Protein AF-A0A2K9NN51-F1 (afdb_monomer_lite)

Foldseek 3Di:
DDPDPVVVVVVVVVVLVVVVVPAPPDDDVVLVVVNVVLVVVVVVLVVVLVVVLVVLVVVLVVVLVVLVVVLVVVLVVLVVPDDPPPPVVNVVSVVVSVVSVVVSVVVSVVSVCCCVPVPVVVSVVVSVVVVVVSVVVSVVVPPD

Structure (mmCIF, N/CA/C/O backbone):
data_AF-A0A2K9NN51-F1
#
_entry.id   AF-A0A2K9NN51-F1
#
loop_
_atom_site.group_PDB
_atom_site.id
_atom_site.type_symbol
_atom_site.label_atom_id
_atom_site.label_alt_id
_atom_site.label_comp_id
_atom_site.label_asym_id
_atom_site.label_entity_id
_atom_site.label_seq_id
_atom_site.pdbx_PDB_ins_code
_atom_site.Cartn_x
_atom_site.Cartn_y
_atom_site.Cartn_z
_atom_site.occupancy
_atom_site.B_iso_or_equiv
_atom_site.auth_seq_id
_atom_site.auth_comp_id
_atom_site.auth_asym_id
_atom_site.auth_atom_id
_atom_site.pdbx_PDB_model_num
ATOM 1 N N . MET A 1 1 ? 12.609 17.068 2.476 1.00 36.38 1 MET A N 1
ATOM 2 C CA . MET A 1 1 ? 12.746 17.238 1.012 1.00 36.38 1 MET A CA 1
ATOM 3 C C . MET A 1 1 ? 11.669 16.437 0.300 1.00 36.38 1 MET A C 1
ATOM 5 O O . MET A 1 1 ? 11.761 15.219 0.208 1.00 36.38 1 MET A O 1
ATOM 9 N N . THR A 1 2 ? 10.612 17.105 -0.147 1.00 35.16 2 THR A N 1
ATOM 10 C CA . THR A 1 2 ? 9.556 16.544 -0.995 1.00 35.16 2 THR A CA 1
ATOM 11 C C . THR A 1 2 ? 10.009 16.634 -2.448 1.00 35.16 2 THR A C 1
ATOM 13 O O . THR A 1 2 ? 9.800 17.643 -3.112 1.00 35.16 2 THR A O 1
ATOM 16 N N . ILE A 1 3 ? 10.656 15.586 -2.961 1.00 37.75 3 ILE A N 1
ATOM 17 C CA . ILE A 1 3 ? 10.810 15.462 -4.413 1.00 37.75 3 ILE A CA 1
ATOM 18 C C . ILE A 1 3 ? 9.409 15.164 -4.950 1.00 37.75 3 ILE A C 1
ATOM 20 O O . ILE A 1 3 ? 8.886 14.062 -4.792 1.00 37.75 3 ILE A O 1
ATOM 24 N N . SER A 1 4 ? 8.769 16.201 -5.486 1.00 35.91 4 SER A N 1
ATOM 25 C CA . SER A 1 4 ? 7.495 16.121 -6.196 1.00 35.91 4 SER A CA 1
ATOM 26 C C . SER A 1 4 ? 7.566 14.999 -7.236 1.00 35.91 4 SER A C 1
ATOM 28 O O . SER A 1 4 ? 8.494 14.969 -8.047 1.00 35.91 4 SER A O 1
ATOM 30 N N . LEU A 1 5 ? 6.578 14.093 -7.249 1.00 44.34 5 LEU A N 1
ATOM 31 C CA . LEU A 1 5 ? 6.441 13.064 -8.291 1.00 44.34 5 LEU A CA 1
ATOM 32 C C . LEU A 1 5 ? 6.466 13.664 -9.716 1.00 44.34 5 LEU A C 1
ATOM 34 O O . LEU A 1 5 ? 6.825 12.967 -10.665 1.00 44.34 5 LEU A O 1
ATOM 38 N N . GLY A 1 6 ? 6.146 14.956 -9.866 1.00 39.38 6 GLY A N 1
ATOM 39 C CA . GLY A 1 6 ? 6.244 15.688 -11.130 1.00 39.38 6 GLY A CA 1
ATOM 40 C C . GLY A 1 6 ? 7.681 15.891 -11.623 1.00 39.38 6 GLY A C 1
ATOM 41 O O . GLY A 1 6 ? 7.937 15.766 -12.818 1.00 39.38 6 GLY A O 1
ATOM 42 N N . ALA A 1 7 ? 8.646 16.109 -10.724 1.00 43.19 7 ALA A N 1
ATOM 43 C CA . ALA A 1 7 ? 10.054 16.260 -11.104 1.00 43.19 7 ALA A CA 1
ATOM 44 C C . ALA A 1 7 ? 10.655 14.934 -11.609 1.00 43.19 7 ALA A C 1
ATOM 46 O O . ALA A 1 7 ? 11.464 14.919 -12.537 1.00 43.19 7 ALA A O 1
ATOM 47 N N . LEU A 1 8 ? 10.206 13.809 -11.042 1.00 46.06 8 LEU A N 1
ATOM 48 C CA . LEU A 1 8 ? 10.663 12.469 -11.413 1.00 46.06 8 LEU A CA 1
ATOM 49 C C . LEU A 1 8 ? 10.115 12.021 -12.780 1.00 46.06 8 LEU A C 1
ATOM 51 O O . LEU A 1 8 ? 10.848 11.432 -13.574 1.00 46.06 8 LEU A O 1
ATOM 55 N N . ARG A 1 9 ? 8.844 12.343 -13.074 1.00 47.12 9 ARG A N 1
ATOM 56 C CA . ARG A 1 9 ? 8.237 12.134 -14.400 1.00 47.12 9 ARG A CA 1
ATOM 57 C C . ARG A 1 9 ? 8.965 12.939 -15.476 1.00 47.12 9 ARG A C 1
ATOM 59 O O . ARG A 1 9 ? 9.313 12.373 -16.508 1.00 47.12 9 ARG A O 1
ATOM 66 N N . ASN A 1 10 ? 9.265 14.210 -15.208 1.00 48.91 10 ASN A N 1
ATOM 67 C CA . ASN A 1 10 ? 9.931 15.078 -16.180 1.00 48.91 10 ASN A CA 1
ATOM 68 C C . ASN A 1 10 ? 11.360 14.629 -16.504 1.00 48.91 10 ASN A C 1
ATOM 70 O O . ASN A 1 10 ? 11.736 14.671 -17.673 1.00 48.91 10 ASN A O 1
ATOM 74 N N . ALA A 1 11 ? 12.130 14.145 -15.524 1.00 52.03 11 ALA A N 1
ATOM 75 C CA . ALA A 1 11 ? 13.519 13.724 -15.735 1.00 52.03 11 ALA A CA 1
ATOM 76 C C . ALA A 1 11 ? 13.655 12.453 -16.598 1.00 52.03 11 ALA A C 1
ATOM 78 O O . ALA A 1 11 ? 14.549 12.362 -17.435 1.00 52.03 11 ALA A O 1
ATOM 79 N N . ILE A 1 12 ? 12.760 11.471 -16.433 1.00 50.56 12 ILE A N 1
ATOM 80 C CA . ILE A 1 12 ? 12.787 10.235 -17.239 1.00 50.56 12 ILE A CA 1
ATOM 81 C C . ILE A 1 12 ? 12.293 10.512 -18.667 1.00 50.56 12 ILE A C 1
ATOM 83 O O . ILE A 1 12 ? 12.831 9.955 -19.624 1.00 50.56 12 ILE A O 1
ATOM 87 N N . PHE A 1 13 ? 11.304 11.398 -18.820 1.00 49.84 13 PHE A N 1
ATOM 88 C CA . PHE A 1 13 ? 10.764 11.777 -20.127 1.00 49.84 13 PHE A CA 1
ATOM 89 C C . PHE A 1 13 ? 11.772 12.589 -20.956 1.00 49.84 13 PHE A C 1
ATOM 91 O O . PHE A 1 13 ? 11.985 12.281 -22.127 1.00 49.84 13 PHE A O 1
ATOM 98 N N . THR A 1 14 ? 12.468 13.556 -20.342 1.00 53.34 14 THR A N 1
ATOM 99 C CA . THR A 1 14 ? 13.520 14.339 -21.022 1.00 53.34 14 T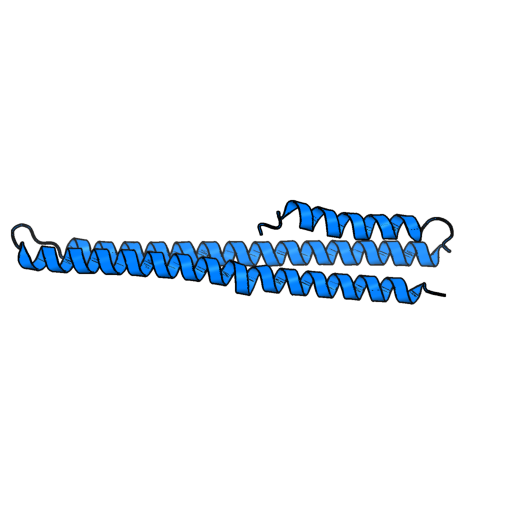HR A CA 1
ATOM 100 C C . THR A 1 14 ? 14.712 13.483 -21.440 1.00 53.34 14 THR A C 1
ATOM 102 O O . THR A 1 14 ? 15.224 13.675 -22.538 1.00 53.34 14 THR A O 1
ATOM 105 N N . LEU A 1 15 ? 15.128 12.501 -20.631 1.00 50.12 15 LEU A N 1
ATOM 106 C CA . LEU A 1 15 ? 16.286 11.657 -20.957 1.00 50.12 15 LEU A CA 1
ATOM 107 C C . LEU A 1 15 ? 16.061 10.786 -22.209 1.00 50.12 15 LEU A C 1
ATOM 109 O O . LEU A 1 15 ? 16.996 10.534 -22.966 1.00 50.12 15 LEU A O 1
ATOM 113 N N . VAL A 1 16 ? 14.825 10.332 -22.432 1.00 52.47 16 VAL A N 1
ATOM 114 C CA . VAL A 1 16 ? 14.448 9.516 -23.599 1.00 52.47 16 VAL A CA 1
ATOM 115 C C . VAL A 1 16 ? 14.250 10.390 -24.840 1.00 52.47 16 VAL A C 1
ATOM 117 O O . VAL A 1 16 ? 14.712 10.026 -25.919 1.00 52.47 16 VAL A O 1
ATOM 120 N N . LEU A 1 17 ? 13.656 11.578 -24.682 1.00 52.25 17 LEU A N 1
ATOM 121 C CA . LEU A 1 17 ? 13.500 12.559 -25.764 1.00 52.25 17 LEU A CA 1
ATOM 122 C C . LEU A 1 17 ? 14.846 13.070 -26.302 1.00 52.25 17 LEU A C 1
ATOM 124 O O . LEU A 1 17 ? 15.013 13.186 -27.516 1.00 52.25 17 LEU A O 1
ATOM 128 N N . LEU A 1 18 ? 15.824 13.306 -25.422 1.00 50.22 18 LEU A N 1
ATOM 129 C CA . LEU A 1 18 ? 17.178 13.739 -25.797 1.00 50.22 18 LEU A CA 1
ATOM 130 C C . LEU A 1 18 ? 17.961 12.668 -26.572 1.00 50.22 18 LEU A C 1
ATOM 132 O O . LEU A 1 18 ? 18.804 12.994 -27.400 1.00 50.22 18 LEU A O 1
ATOM 136 N N . MET A 1 19 ? 17.683 11.383 -26.340 1.00 52.84 19 MET A N 1
ATOM 137 C CA . MET A 1 19 ? 18.340 10.294 -27.075 1.00 52.84 19 MET A CA 1
ATOM 138 C C . MET A 1 19 ? 17.677 10.011 -28.422 1.00 52.84 19 MET A C 1
ATOM 140 O O . MET A 1 19 ? 18.386 9.727 -29.384 1.00 52.84 19 MET A O 1
ATOM 144 N N . GLY A 1 20 ? 16.356 10.194 -28.526 1.00 51.47 20 GLY A N 1
ATOM 145 C CA . GLY A 1 20 ? 15.655 10.151 -29.811 1.00 51.47 20 GLY A CA 1
ATOM 146 C C . GLY A 1 20 ? 16.083 11.256 -30.780 1.00 51.47 20 GLY A C 1
ATOM 147 O O . GLY A 1 20 ? 15.988 11.063 -31.985 1.00 51.47 20 GLY A O 1
ATOM 148 N N . SER A 1 21 ? 16.586 12.388 -30.280 1.00 49.16 21 SER A N 1
ATOM 149 C CA . SER A 1 21 ? 17.015 13.532 -31.101 1.00 49.16 21 SER A CA 1
ATOM 150 C C . SER A 1 21 ? 18.513 13.537 -31.438 1.00 49.16 21 SER A C 1
ATOM 152 O O . SER A 1 21 ? 18.885 14.074 -32.475 1.00 49.16 21 SER A O 1
ATOM 154 N N . ALA A 1 22 ? 19.375 12.907 -30.629 1.00 48.47 22 ALA A N 1
ATOM 155 C CA . ALA A 1 22 ? 20.817 12.851 -30.904 1.00 48.47 22 ALA A CA 1
ATOM 156 C C . ALA A 1 22 ? 21.234 11.716 -31.863 1.00 48.47 22 ALA A C 1
ATOM 158 O O . ALA A 1 22 ? 22.221 11.865 -32.574 1.00 48.47 22 ALA A O 1
ATOM 159 N N . MET A 1 23 ? 20.502 10.594 -31.906 1.00 52.12 23 MET A N 1
ATOM 160 C CA . MET A 1 23 ? 20.847 9.454 -32.776 1.00 52.12 23 MET A CA 1
ATOM 161 C C . MET A 1 23 ? 20.213 9.514 -34.174 1.00 52.12 23 MET A C 1
ATOM 163 O O . MET A 1 23 ? 20.584 8.732 -35.035 1.00 52.12 23 MET A O 1
ATOM 167 N N . THR A 1 24 ? 19.247 10.400 -34.427 1.00 52.38 24 THR A N 1
ATOM 168 C CA . THR A 1 24 ? 18.403 10.340 -35.639 1.00 52.38 24 THR A CA 1
ATOM 169 C C . THR A 1 24 ? 18.870 11.208 -36.805 1.00 52.38 24 THR A C 1
ATOM 171 O O . THR A 1 24 ? 18.375 11.021 -37.913 1.00 52.38 24 THR A O 1
ATOM 174 N N . PHE A 1 25 ? 19.831 12.117 -36.611 1.00 50.12 25 PHE A N 1
ATOM 175 C CA . PHE A 1 25 ? 20.209 13.080 -37.656 1.00 50.12 25 PHE A CA 1
ATOM 176 C C . PHE A 1 25 ? 21.259 12.587 -38.674 1.00 50.12 25 PHE A C 1
ATOM 178 O O . PHE A 1 25 ? 21.469 13.269 -39.672 1.00 50.12 25 PHE A O 1
ATOM 185 N N . ALA A 1 26 ? 21.877 11.411 -38.485 1.00 50.81 26 ALA A N 1
ATOM 186 C CA . ALA A 1 26 ? 22.863 10.854 -39.433 1.00 50.81 26 ALA A CA 1
ATOM 187 C C . ALA A 1 26 ? 22.980 9.311 -39.403 1.00 50.81 26 ALA A C 1
ATOM 189 O O . ALA A 1 26 ? 24.020 8.756 -39.740 1.00 50.81 26 ALA A O 1
ATOM 190 N N . ALA A 1 27 ? 21.941 8.615 -38.941 1.00 58.34 27 ALA A N 1
ATOM 191 C CA . ALA A 1 27 ? 21.980 7.177 -38.682 1.00 58.34 27 ALA A CA 1
ATOM 192 C C . ALA A 1 27 ? 21.512 6.336 -39.883 1.00 58.34 27 ALA A C 1
ATOM 194 O O . ALA A 1 27 ? 20.483 6.645 -40.491 1.00 58.34 27 ALA A O 1
ATOM 195 N N . ASP A 1 28 ? 22.249 5.256 -40.157 1.00 71.00 28 ASP A N 1
ATOM 196 C CA . ASP A 1 28 ? 21.885 4.178 -41.085 1.00 71.00 28 ASP A CA 1
ATOM 197 C C . ASP A 1 28 ? 20.512 3.574 -40.716 1.00 71.00 28 ASP A C 1
ATOM 199 O O . ASP A 1 28 ? 20.088 3.632 -39.554 1.00 71.00 28 ASP A O 1
ATOM 203 N N . ASP A 1 29 ? 19.789 3.002 -41.680 1.00 77.69 29 ASP A N 1
ATOM 204 C CA . ASP A 1 29 ? 18.410 2.532 -41.466 1.00 77.69 29 ASP A CA 1
ATOM 205 C C . ASP A 1 29 ? 18.323 1.441 -40.382 1.00 77.69 29 ASP A C 1
ATOM 207 O O . ASP A 1 29 ? 17.356 1.406 -39.616 1.00 77.69 29 ASP A O 1
ATOM 211 N N . GLN A 1 30 ? 19.388 0.650 -40.210 1.00 77.31 30 GLN A N 1
ATOM 212 C CA . GLN A 1 30 ? 19.525 -0.325 -39.124 1.00 77.31 30 GLN A CA 1
ATOM 213 C C . GLN A 1 30 ? 19.496 0.329 -37.730 1.00 77.31 30 GLN A C 1
ATOM 215 O O . GLN A 1 30 ? 18.836 -0.158 -36.811 1.00 77.31 30 GLN A O 1
ATOM 220 N N . VAL A 1 31 ? 20.167 1.472 -37.564 1.00 76.81 31 VAL A N 1
ATOM 221 C CA . VAL A 1 31 ? 20.208 2.206 -36.289 1.00 76.81 31 VAL A CA 1
ATOM 222 C C . VAL A 1 31 ? 18.830 2.794 -35.973 1.00 76.81 31 VAL A C 1
ATOM 224 O O . VAL A 1 31 ? 18.404 2.796 -34.816 1.00 76.81 31 VAL A O 1
ATOM 227 N N . LYS A 1 32 ? 18.085 3.253 -36.988 1.00 77.31 32 LYS A N 1
ATOM 228 C CA . LYS A 1 32 ? 16.703 3.727 -36.803 1.00 77.31 32 LYS A CA 1
ATOM 229 C C . LYS A 1 32 ? 15.779 2.600 -36.341 1.00 77.31 32 LYS A C 1
ATOM 231 O O . LYS A 1 32 ? 14.964 2.824 -35.442 1.00 77.31 32 LYS A O 1
ATOM 236 N N . GLU A 1 33 ? 15.911 1.407 -36.920 1.00 82.94 33 GLU A N 1
ATOM 237 C CA . GLU A 1 33 ? 15.129 0.234 -36.520 1.00 82.94 33 GLU A CA 1
ATOM 238 C C . GLU A 1 33 ? 15.430 -0.175 -35.071 1.00 82.94 33 GLU A C 1
ATOM 240 O O . GLU A 1 33 ? 14.507 -0.358 -34.270 1.00 82.94 33 GLU A O 1
ATOM 245 N N . ASP A 1 34 ? 16.707 -0.219 -34.692 1.00 80.75 34 ASP A N 1
ATOM 246 C CA . ASP A 1 34 ? 17.119 -0.564 -33.334 1.00 80.75 34 ASP A CA 1
ATOM 247 C C . ASP A 1 34 ? 16.645 0.464 -32.296 1.00 80.75 34 ASP A C 1
ATOM 249 O O . ASP A 1 34 ? 16.164 0.094 -31.220 1.00 80.75 34 ASP A O 1
ATOM 253 N N . VAL A 1 35 ? 16.709 1.762 -32.614 1.00 80.12 35 VAL A N 1
ATOM 254 C CA . VAL A 1 35 ? 16.170 2.831 -31.756 1.00 80.12 35 VAL A CA 1
ATOM 255 C C . VAL A 1 35 ? 14.652 2.707 -31.614 1.00 80.12 35 VAL A C 1
ATOM 257 O O . VAL A 1 35 ? 14.121 2.855 -30.508 1.00 80.12 35 VAL A O 1
ATOM 260 N N . ALA A 1 36 ? 13.935 2.395 -32.697 1.00 81.50 36 ALA A N 1
ATOM 261 C CA . ALA A 1 36 ? 12.492 2.179 -32.652 1.00 81.50 36 ALA A CA 1
ATOM 262 C C . ALA A 1 36 ? 12.125 0.954 -31.797 1.00 81.50 36 ALA A C 1
ATOM 264 O O . ALA A 1 36 ? 11.198 1.022 -30.981 1.00 81.50 36 ALA A O 1
ATOM 265 N N . LYS A 1 37 ? 12.872 -0.148 -31.930 1.00 87.56 37 LYS A N 1
ATOM 266 C CA . LYS A 1 37 ? 12.696 -1.361 -31.124 1.00 87.56 37 LYS A CA 1
ATOM 267 C C . LYS A 1 37 ? 12.975 -1.096 -29.646 1.00 87.56 37 LYS A C 1
ATOM 269 O O . LYS A 1 37 ? 12.125 -1.390 -28.806 1.00 87.56 37 LYS A O 1
ATOM 274 N N . PHE A 1 38 ? 14.092 -0.4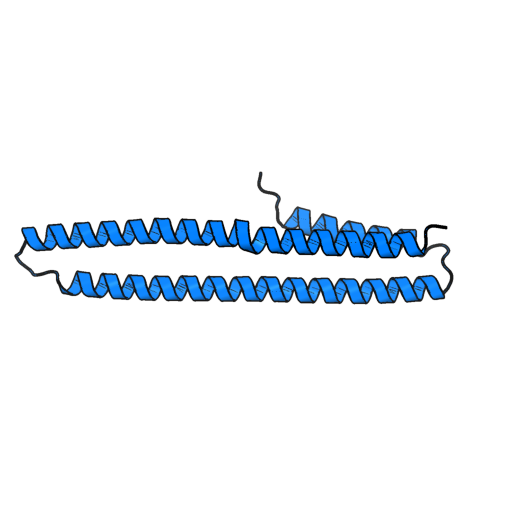44 -29.334 1.00 85.56 38 PHE A N 1
ATOM 275 C CA . PHE A 1 38 ? 14.439 -0.036 -27.974 1.00 85.56 38 PHE A CA 1
ATOM 276 C C . PHE A 1 38 ? 13.362 0.869 -27.355 1.00 85.56 38 PHE A C 1
ATOM 278 O O . PHE A 1 38 ? 12.952 0.672 -26.211 1.00 85.56 38 PHE A O 1
ATOM 285 N N . SER A 1 39 ? 12.835 1.830 -28.119 1.00 82.38 39 SER A N 1
ATOM 286 C CA . SER A 1 39 ? 11.755 2.714 -27.666 1.00 82.38 39 SER A CA 1
ATOM 287 C C . SER A 1 39 ? 10.473 1.946 -27.315 1.00 82.38 39 SER A C 1
ATOM 289 O O . SER A 1 39 ? 9.850 2.217 -26.278 1.00 82.38 39 SER A O 1
ATOM 291 N N . LYS A 1 40 ? 10.098 0.944 -28.124 1.00 87.88 40 LYS A N 1
ATOM 292 C CA . LYS A 1 40 ? 8.965 0.049 -27.836 1.00 87.88 40 LYS A CA 1
ATOM 293 C C . LYS A 1 40 ? 9.211 -0.776 -26.572 1.00 87.88 40 LYS A C 1
ATOM 295 O O . LYS A 1 40 ? 8.351 -0.809 -25.695 1.00 87.88 40 LYS A O 1
ATOM 300 N N . GLU A 1 41 ? 10.391 -1.375 -26.433 1.00 88.31 41 GLU A N 1
ATOM 301 C CA . GLU A 1 41 ? 10.764 -2.169 -25.255 1.00 88.31 41 GLU A CA 1
ATOM 302 C C . GLU A 1 41 ? 10.792 -1.332 -23.966 1.00 88.31 41 GLU A C 1
ATOM 304 O O . GLU A 1 41 ? 10.312 -1.776 -22.922 1.00 88.31 41 GLU A O 1
ATOM 309 N N . CYS A 1 42 ? 11.297 -0.097 -24.025 1.00 85.38 42 CYS A N 1
ATOM 310 C CA . CYS A 1 42 ? 11.258 0.842 -22.903 1.00 85.38 42 CYS A CA 1
ATOM 311 C C . CYS A 1 42 ? 9.838 1.294 -22.560 1.00 85.38 42 CYS A C 1
ATOM 313 O O . CYS A 1 42 ? 9.537 1.522 -21.389 1.00 85.38 42 CYS A O 1
ATOM 315 N N . SER A 1 43 ? 8.969 1.454 -23.558 1.00 87.00 43 SER A N 1
ATOM 316 C CA . SER A 1 43 ? 7.566 1.810 -23.330 1.00 87.00 43 SER A CA 1
ATOM 317 C C . SER A 1 43 ? 6.820 0.677 -22.639 1.00 87.00 43 SER A C 1
ATOM 319 O O . SER A 1 43 ? 6.246 0.917 -21.582 1.00 87.00 43 SER A O 1
ATOM 321 N N . LYS A 1 44 ? 6.968 -0.559 -23.125 1.00 92.31 44 LYS A N 1
ATOM 322 C CA . LYS A 1 44 ? 6.411 -1.742 -22.463 1.00 92.31 44 LYS A CA 1
ATOM 323 C C . LYS A 1 44 ? 6.937 -1.906 -21.034 1.00 92.31 44 LYS A C 1
ATOM 325 O O . LYS A 1 44 ? 6.163 -2.081 -20.107 1.00 92.31 44 LYS A O 1
ATOM 330 N N . PHE A 1 45 ? 8.242 -1.739 -20.821 1.00 89.44 45 PHE A N 1
ATOM 331 C CA . PHE A 1 45 ? 8.829 -1.822 -19.479 1.00 89.44 45 PHE A CA 1
ATOM 332 C C . PHE A 1 45 ? 8.287 -0.757 -18.510 1.00 89.44 45 PHE A C 1
ATOM 334 O O . PHE A 1 45 ? 8.135 -1.017 -17.318 1.00 89.44 45 PHE A O 1
ATOM 341 N N . ARG A 1 46 ? 7.974 0.449 -19.005 1.00 90.19 46 ARG A N 1
ATOM 342 C CA . ARG A 1 46 ? 7.290 1.483 -18.213 1.00 90.19 46 ARG A CA 1
ATOM 343 C C . ARG A 1 46 ? 5.853 1.097 -17.888 1.00 90.19 46 ARG A C 1
ATOM 345 O O . ARG A 1 46 ? 5.428 1.334 -16.763 1.00 90.19 46 ARG A O 1
ATOM 352 N N . GLU A 1 47 ? 5.119 0.556 -18.854 1.00 91.81 47 GLU A N 1
ATOM 353 C CA . GLU A 1 47 ? 3.744 0.085 -18.656 1.00 91.81 47 GLU A CA 1
ATOM 354 C C . GLU A 1 47 ? 3.692 -1.025 -17.604 1.00 91.81 47 GLU A C 1
ATOM 356 O O . GLU A 1 47 ? 2.928 -0.909 -16.647 1.00 91.81 47 GLU A O 1
ATOM 361 N N . ASP A 1 48 ? 4.576 -2.019 -17.711 1.00 94.06 48 ASP A N 1
ATOM 362 C CA . ASP A 1 48 ? 4.691 -3.118 -16.749 1.00 94.06 48 ASP A CA 1
ATOM 363 C C . ASP A 1 48 ? 4.986 -2.591 -15.333 1.00 94.06 48 ASP A C 1
ATOM 365 O O . ASP A 1 48 ? 4.328 -2.982 -14.369 1.00 94.06 48 ASP A O 1
ATOM 369 N N . HIS A 1 49 ? 5.911 -1.630 -15.196 1.00 92.94 49 HIS A N 1
ATOM 370 C CA . HIS A 1 49 ? 6.206 -0.993 -13.904 1.00 92.94 49 HIS A CA 1
ATOM 371 C C . HIS A 1 49 ? 5.016 -0.200 -13.350 1.00 92.94 49 HIS A C 1
ATOM 373 O O . HIS A 1 49 ? 4.743 -0.232 -12.151 1.00 92.94 49 HIS A O 1
ATOM 379 N N . ILE A 1 50 ? 4.282 0.522 -14.203 1.00 91.62 50 ILE A N 1
ATOM 380 C CA . ILE A 1 50 ? 3.069 1.244 -13.788 1.00 91.62 50 ILE A CA 1
ATOM 381 C C . ILE A 1 50 ? 2.020 0.256 -13.275 1.00 91.62 50 ILE A C 1
ATOM 383 O O . ILE A 1 50 ? 1.401 0.516 -12.239 1.00 91.62 50 ILE A O 1
ATOM 387 N N . GLN A 1 51 ? 1.843 -0.868 -13.968 1.00 95.31 51 GLN A N 1
ATOM 388 C CA . GLN A 1 51 ? 0.912 -1.913 -13.572 1.00 95.31 51 GLN A CA 1
ATOM 389 C C . GLN A 1 51 ? 1.321 -2.550 -12.237 1.00 95.31 51 GLN A C 1
ATOM 391 O O . GLN A 1 51 ? 0.501 -2.614 -11.324 1.00 95.31 51 GLN A O 1
ATOM 396 N N . GLU A 1 52 ? 2.596 -2.910 -12.062 1.00 95.81 52 GLU A N 1
ATOM 397 C CA . GLU A 1 52 ? 3.114 -3.446 -10.796 1.00 95.81 52 GLU A CA 1
ATOM 398 C C . GLU A 1 52 ? 2.882 -2.467 -9.634 1.00 95.81 52 GLU 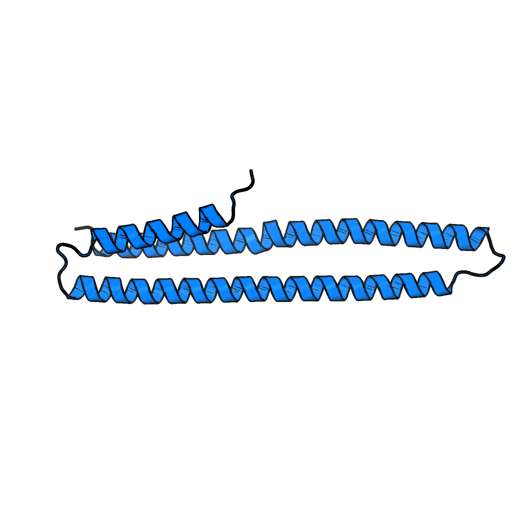A C 1
ATOM 400 O O . GLU A 1 52 ? 2.379 -2.842 -8.573 1.00 95.81 52 GLU A O 1
ATOM 405 N N . MET A 1 53 ? 3.190 -1.183 -9.836 1.00 94.75 53 MET A N 1
ATOM 406 C CA . MET A 1 53 ? 2.983 -0.149 -8.821 1.00 94.75 53 MET A CA 1
ATOM 407 C C . MET A 1 53 ? 1.502 0.027 -8.472 1.00 94.75 53 MET A C 1
ATOM 409 O O . MET A 1 53 ? 1.160 0.178 -7.296 1.00 94.75 53 MET A O 1
ATOM 413 N N . ARG A 1 54 ? 0.613 -0.013 -9.471 1.00 94.38 54 ARG A N 1
ATOM 414 C CA . ARG A 1 54 ? -0.839 0.015 -9.259 1.00 94.38 54 ARG A CA 1
ATOM 415 C C . ARG A 1 54 ? -1.285 -1.170 -8.408 1.00 94.38 54 ARG A C 1
ATOM 417 O O . ARG A 1 54 ? -2.026 -0.971 -7.447 1.00 94.38 54 ARG A O 1
ATOM 424 N N . ASP A 1 55 ? -0.829 -2.371 -8.732 1.00 97.00 55 ASP A N 1
ATOM 425 C CA . ASP A 1 55 ? -1.268 -3.589 -8.054 1.00 97.00 55 ASP A CA 1
ATOM 426 C C . ASP A 1 55 ? -0.760 -3.638 -6.604 1.00 97.00 55 ASP A C 1
ATOM 428 O O . ASP A 1 55 ? -1.514 -3.993 -5.695 1.00 97.00 55 ASP A O 1
ATOM 432 N N . LEU A 1 56 ? 0.461 -3.153 -6.347 1.00 95.69 56 LEU A N 1
ATOM 433 C CA . LEU A 1 56 ? 0.972 -2.936 -4.989 1.00 95.69 56 LEU A CA 1
ATOM 434 C C . LEU A 1 56 ? 0.106 -1.948 -4.196 1.00 95.69 56 LEU A C 1
ATOM 436 O O . LEU A 1 56 ? -0.194 -2.193 -3.026 1.00 95.69 56 LEU A O 1
ATOM 440 N N . HIS A 1 57 ? -0.310 -0.841 -4.818 1.00 94.19 57 HIS A N 1
ATOM 441 C CA . HIS A 1 57 ? -1.194 0.136 -4.183 1.00 94.19 57 HIS A CA 1
ATOM 442 C C . HIS A 1 57 ? -2.558 -0.458 -3.838 1.00 94.19 57 HIS A C 1
ATOM 444 O O . HIS A 1 57 ? -3.013 -0.297 -2.707 1.00 94.19 57 HIS A O 1
ATOM 450 N N . VAL A 1 58 ? -3.194 -1.155 -4.781 1.00 96.94 58 VAL A N 1
ATOM 451 C CA . VAL A 1 58 ? -4.498 -1.795 -4.557 1.00 96.94 58 VAL A CA 1
ATOM 452 C C . VAL A 1 58 ? -4.401 -2.816 -3.429 1.00 96.94 58 VAL A C 1
ATOM 454 O O . VAL A 1 58 ? -5.209 -2.778 -2.504 1.00 96.94 58 VAL A O 1
ATOM 457 N N . LYS A 1 59 ? -3.376 -3.676 -3.452 1.00 95.81 59 LYS A N 1
ATOM 458 C CA . LYS A 1 59 ? -3.152 -4.667 -2.398 1.00 95.81 59 LYS A CA 1
ATOM 459 C C . LYS A 1 59 ? -3.015 -4.010 -1.023 1.00 95.81 59 LYS A C 1
ATOM 461 O O . LYS A 1 59 ? -3.713 -4.401 -0.092 1.00 95.81 59 LYS A O 1
ATOM 466 N N . HIS A 1 60 ? -2.177 -2.981 -0.904 1.00 95.88 60 HIS A N 1
ATOM 467 C CA . HIS A 1 60 ? -1.987 -2.279 0.366 1.00 95.88 60 HIS A CA 1
ATOM 468 C C . HIS A 1 60 ? -3.266 -1.590 0.862 1.00 95.88 60 HIS A C 1
ATOM 470 O O . HIS A 1 60 ? -3.557 -1.618 2.055 1.00 95.88 60 HIS A O 1
ATOM 476 N N . ILE A 1 61 ? -4.045 -0.985 -0.040 1.00 95.12 61 ILE A N 1
ATOM 477 C CA . ILE A 1 61 ? -5.328 -0.362 0.307 1.00 95.12 61 ILE A CA 1
ATOM 478 C C . ILE A 1 61 ? -6.297 -1.411 0.859 1.00 95.12 61 ILE A C 1
ATOM 480 O O . ILE A 1 61 ? -6.886 -1.182 1.915 1.00 95.12 61 ILE A O 1
ATOM 484 N N . ASN A 1 62 ? -6.425 -2.559 0.194 1.00 96.81 62 ASN A N 1
ATOM 485 C CA . ASN A 1 62 ? -7.303 -3.638 0.646 1.00 96.81 62 ASN A CA 1
ATOM 486 C C . ASN A 1 62 ? -6.889 -4.142 2.035 1.00 96.81 62 ASN A C 1
ATOM 488 O O . ASN A 1 62 ? -7.709 -4.145 2.948 1.00 96.81 62 ASN A O 1
ATOM 492 N N . GLU A 1 63 ? -5.599 -4.426 2.240 1.00 95.75 63 GLU A N 1
ATOM 493 C CA . GLU A 1 63 ? -5.074 -4.842 3.548 1.00 95.75 63 GLU A CA 1
ATOM 494 C C . GLU A 1 63 ? -5.348 -3.805 4.651 1.00 95.75 63 GLU A C 1
ATOM 496 O O . GLU A 1 63 ? -5.634 -4.161 5.795 1.00 95.75 63 GLU A O 1
ATOM 501 N N . MET A 1 64 ? -5.266 -2.510 4.330 1.00 95.56 64 MET A N 1
ATOM 502 C CA . MET A 1 64 ? -5.579 -1.433 5.271 1.00 95.56 64 MET A CA 1
ATOM 503 C C . MET A 1 64 ? -7.065 -1.404 5.647 1.00 95.56 64 MET A C 1
ATOM 505 O O . MET A 1 64 ? -7.392 -1.155 6.809 1.00 95.56 64 MET A O 1
ATOM 509 N N . TYR A 1 65 ? -7.965 -1.640 4.692 1.00 95.75 65 TYR A N 1
ATOM 510 C CA . TYR A 1 65 ? -9.401 -1.711 4.963 1.00 95.75 65 TYR A CA 1
ATOM 511 C C . TYR A 1 65 ? -9.773 -2.960 5.760 1.00 95.75 65 TYR A C 1
ATOM 513 O O . TYR A 1 65 ? -10.531 -2.841 6.723 1.00 95.75 65 TYR A O 1
ATOM 521 N N . ASP A 1 66 ? -9.185 -4.112 5.446 1.00 97.25 66 ASP A N 1
ATOM 522 C CA . ASP A 1 66 ? -9.415 -5.355 6.187 1.00 97.25 66 ASP A CA 1
ATOM 523 C C . ASP A 1 66 ? -9.017 -5.205 7.660 1.00 97.25 66 ASP A C 1
ATOM 525 O O . ASP A 1 66 ? -9.786 -5.550 8.560 1.00 97.25 66 ASP A O 1
ATOM 529 N N . ARG A 1 67 ? -7.860 -4.584 7.932 1.00 95.69 67 ARG A N 1
ATOM 530 C CA . ARG A 1 67 ? -7.424 -4.279 9.305 1.00 95.69 67 ARG A CA 1
ATOM 531 C C . ARG A 1 67 ? -8.357 -3.305 10.015 1.00 95.69 67 ARG A C 1
ATOM 533 O O . ARG A 1 67 ? -8.640 -3.481 11.197 1.00 95.69 67 ARG A O 1
ATOM 540 N N . LYS A 1 68 ? -8.859 -2.282 9.315 1.00 95.69 68 LYS A N 1
ATOM 541 C CA . LYS A 1 68 ? -9.836 -1.341 9.888 1.00 95.69 68 LYS A CA 1
ATOM 542 C C . LYS A 1 68 ? -11.136 -2.037 10.252 1.00 95.69 68 LYS A C 1
ATOM 544 O O . LYS A 1 68 ? -11.649 -1.799 11.340 1.00 95.69 68 LYS A O 1
ATOM 549 N N . LEU A 1 69 ? -11.640 -2.906 9.380 1.00 97.19 69 LEU A N 1
ATOM 550 C CA . LEU A 1 69 ? -12.836 -3.697 9.653 1.00 97.19 69 LEU A CA 1
ATOM 551 C C . LEU A 1 69 ? -12.629 -4.630 10.850 1.00 97.19 69 LEU A C 1
ATOM 553 O O . LEU A 1 69 ? -13.499 -4.696 11.715 1.00 97.19 69 LEU A O 1
ATOM 557 N N . ALA A 1 70 ? -11.478 -5.300 10.940 1.00 96.31 70 ALA A N 1
ATOM 558 C CA . ALA A 1 70 ? -11.138 -6.132 12.091 1.00 96.31 70 ALA A CA 1
ATOM 559 C C . ALA A 1 70 ? -11.108 -5.316 13.395 1.00 96.31 70 ALA A C 1
ATOM 561 O O . ALA A 1 70 ? -11.768 -5.686 14.363 1.00 96.31 70 ALA A O 1
ATOM 562 N N . ASN A 1 71 ? -10.441 -4.159 13.393 1.00 96.56 71 ASN A N 1
ATOM 563 C CA . ASN A 1 71 ? -10.387 -3.277 14.558 1.00 96.56 71 ASN A CA 1
ATOM 564 C C . ASN A 1 71 ? -11.777 -2.759 14.964 1.00 96.56 71 ASN A C 1
ATOM 566 O O . ASN A 1 71 ? -12.095 -2.729 16.146 1.00 96.56 71 ASN A O 1
ATOM 570 N N . VAL A 1 72 ? -12.636 -2.389 14.007 1.00 96.25 72 VAL A N 1
ATOM 571 C CA . VAL A 1 72 ? -14.022 -1.985 14.308 1.00 96.25 72 VAL A CA 1
ATOM 572 C C . VAL A 1 72 ? -14.784 -3.116 14.997 1.00 96.25 72 VAL A C 1
ATOM 574 O O . VAL A 1 72 ? -15.396 -2.874 16.033 1.00 96.25 72 VAL A O 1
ATOM 577 N N . ARG A 1 73 ? -14.692 -4.350 14.486 1.00 96.50 73 ARG A N 1
ATOM 578 C CA . ARG A 1 73 ? -15.343 -5.520 15.098 1.00 96.50 73 ARG A CA 1
ATOM 579 C C . ARG A 1 73 ? -14.839 -5.779 16.517 1.00 96.50 73 ARG A C 1
ATOM 581 O O . ARG A 1 73 ? -15.641 -5.999 17.416 1.00 96.50 73 ARG A O 1
ATOM 588 N N . GLU A 1 74 ? -13.528 -5.706 16.744 1.00 95.00 74 GLU A N 1
ATOM 589 C CA . GLU A 1 74 ? -12.962 -5.854 18.091 1.00 95.00 74 GLU A CA 1
ATOM 590 C C . GLU A 1 74 ? -13.477 -4.789 19.063 1.00 95.00 74 GLU A C 1
ATOM 592 O O . GLU A 1 74 ? -13.796 -5.092 20.213 1.00 95.00 74 GLU A O 1
ATOM 597 N N . LEU A 1 75 ? -13.567 -3.536 18.611 1.00 95.69 75 LEU A N 1
ATOM 598 C CA . LEU A 1 75 ? -14.086 -2.451 19.435 1.00 95.69 75 LEU A CA 1
ATOM 599 C C . LEU A 1 75 ? -15.575 -2.635 19.733 1.00 95.69 75 LEU A C 1
ATOM 601 O O . LEU A 1 75 ? -15.986 -2.416 20.869 1.00 95.69 75 LEU A O 1
ATOM 605 N N . GLU A 1 76 ? -16.377 -3.064 18.757 1.00 96.00 76 GLU A N 1
ATOM 606 C CA . GLU A 1 76 ? -17.792 -3.387 18.969 1.00 96.00 76 GLU A CA 1
ATOM 607 C C . GLU A 1 76 ? -17.979 -4.459 20.049 1.00 96.00 76 GLU A C 1
ATOM 609 O O . GLU A 1 76 ? -18.824 -4.292 20.929 1.00 96.00 76 GLU A O 1
ATOM 614 N N . GLU A 1 77 ? -17.161 -5.514 20.047 1.00 95.50 77 GLU A N 1
ATOM 615 C CA . GLU A 1 77 ? -17.205 -6.548 21.089 1.00 95.50 77 GLU A CA 1
ATOM 616 C C . GLU A 1 77 ? -16.855 -6.009 22.483 1.00 95.50 77 GLU A C 1
ATOM 618 O O . GLU A 1 77 ? -17.432 -6.446 23.481 1.00 95.50 77 GLU A O 1
ATOM 623 N N . LEU A 1 78 ? -15.964 -5.020 22.580 1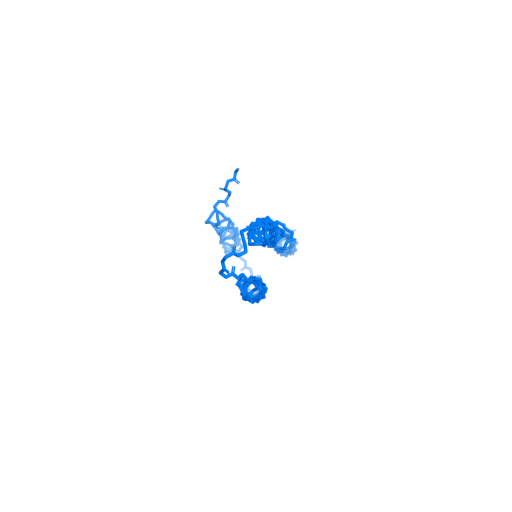.00 93.44 78 LEU A N 1
ATOM 624 C CA . LEU A 1 78 ? -15.671 -4.346 23.850 1.00 93.44 78 LEU A CA 1
ATOM 625 C C . LEU A 1 78 ? -16.809 -3.419 24.286 1.00 93.44 78 LEU A C 1
ATOM 627 O O . LEU A 1 78 ? -17.146 -3.364 25.469 1.00 93.44 78 LEU A O 1
ATOM 631 N N . TYR A 1 79 ? -17.441 -2.715 23.346 1.00 92.94 79 TYR A N 1
ATOM 632 C CA . TYR A 1 79 ? -18.584 -1.855 23.647 1.00 92.94 79 TYR A CA 1
ATOM 633 C C . TYR A 1 79 ? -19.793 -2.653 24.147 1.00 92.94 79 TYR A C 1
ATOM 635 O O . TYR A 1 79 ? -20.475 -2.189 25.060 1.00 92.94 79 TYR A O 1
ATOM 643 N N . LYS A 1 80 ? -20.027 -3.865 23.625 1.00 95.19 80 LYS A N 1
ATOM 644 C CA . LYS A 1 80 ? -21.096 -4.769 24.094 1.00 95.19 80 LYS A CA 1
ATOM 645 C C . LYS A 1 80 ? -20.942 -5.190 25.560 1.00 95.19 80 LYS A C 1
ATOM 647 O O . LYS A 1 80 ? -21.929 -5.557 26.190 1.00 95.19 80 LYS A O 1
ATOM 652 N N . GLN A 1 81 ? -19.729 -5.134 26.112 1.00 94.06 81 GLN A N 1
ATOM 653 C CA . GLN A 1 81 ? -19.456 -5.502 27.506 1.00 94.06 81 GLN A CA 1
ATOM 654 C C . GLN A 1 81 ? -19.781 -4.378 28.499 1.00 94.06 81 GLN A C 1
ATOM 656 O O . GLN A 1 81 ? -19.830 -4.624 29.705 1.00 94.06 81 GLN A O 1
ATOM 661 N N . LEU A 1 82 ? -20.034 -3.155 28.021 1.00 92.44 82 LEU A N 1
ATOM 662 C CA . LEU A 1 82 ? -20.409 -2.041 28.887 1.00 92.44 82 LEU A CA 1
ATOM 663 C C . LEU A 1 82 ? -21.781 -2.287 29.522 1.00 92.44 82 LEU A C 1
ATOM 665 O O . LEU A 1 82 ? -22.772 -2.519 28.831 1.00 92.44 82 LEU A O 1
ATOM 669 N N . LYS A 1 83 ? -21.855 -2.168 30.851 1.00 93.06 83 LYS A N 1
ATOM 670 C CA . LYS A 1 83 ? -23.091 -2.388 31.616 1.00 93.06 83 LYS A CA 1
ATOM 671 C C . LYS A 1 83 ? -23.575 -1.098 32.272 1.00 93.06 83 LYS A C 1
ATOM 673 O O . LYS A 1 83 ? -22.792 -0.445 32.966 1.00 93.06 83 LYS A O 1
ATOM 678 N N . PRO A 1 84 ? -24.852 -0.709 32.118 1.00 92.44 84 PRO A N 1
ATOM 679 C CA . PRO A 1 84 ? -25.407 0.418 32.859 1.00 92.44 84 PRO A CA 1
ATOM 680 C C . PRO A 1 84 ? -25.220 0.232 34.372 1.00 92.44 84 PRO A C 1
ATOM 682 O O . PRO A 1 84 ? -25.469 -0.842 34.907 1.00 92.44 84 PRO A O 1
ATOM 685 N N . GLY A 1 85 ? -24.764 1.279 35.061 1.00 91.06 85 GLY A N 1
ATOM 686 C CA . GLY A 1 85 ? -24.588 1.274 36.519 1.00 91.06 85 GLY A CA 1
ATOM 687 C C . GLY A 1 85 ? -23.222 0.797 37.034 1.00 91.06 85 GLY A C 1
ATOM 688 O O . GLY A 1 85 ? -22.813 1.252 38.100 1.00 91.06 85 GLY A O 1
ATOM 689 N N . ASP A 1 86 ? -22.460 -0.007 36.282 1.00 93.94 86 ASP A N 1
ATOM 690 C CA . ASP A 1 86 ? -21.137 -0.487 36.722 1.00 93.94 86 ASP A CA 1
ATOM 691 C C . ASP A 1 86 ? -20.009 0.483 36.327 1.00 93.94 86 ASP A C 1
ATOM 693 O O . ASP A 1 86 ? -19.383 0.386 35.269 1.00 93.94 86 ASP A O 1
ATOM 697 N N . LYS A 1 87 ? -19.765 1.484 37.177 1.00 93.38 87 LYS A N 1
ATOM 698 C CA . LYS A 1 87 ? -18.792 2.554 36.894 1.00 93.38 87 LYS A CA 1
ATOM 699 C C . LYS A 1 87 ? -17.344 2.059 36.846 1.00 93.38 87 LYS A C 1
ATOM 701 O O . LYS A 1 87 ? -16.582 2.547 36.011 1.00 93.38 87 LYS A O 1
ATOM 706 N N . THR A 1 88 ? -16.961 1.131 37.721 1.00 93.50 88 THR A N 1
ATOM 707 C CA . THR A 1 88 ? -15.572 0.661 37.834 1.00 93.50 88 THR A CA 1
ATOM 708 C C . THR A 1 88 ? -15.204 -0.212 36.640 1.00 93.50 88 THR A C 1
ATOM 710 O O . THR A 1 88 ? -14.192 0.047 35.988 1.00 93.50 88 THR A O 1
ATOM 713 N N . HIS A 1 89 ? -16.061 -1.174 36.284 1.00 93.38 89 HIS A N 1
ATOM 714 C CA . HIS A 1 89 ? -15.844 -2.025 35.116 1.00 93.38 89 HIS A CA 1
ATOM 715 C C . HIS A 1 89 ? -15.860 -1.219 33.811 1.00 93.38 89 HIS A C 1
ATOM 717 O O . HIS A 1 89 ? -14.954 -1.342 32.986 1.00 93.38 89 HIS A O 1
ATOM 723 N N . ASN A 1 90 ? -16.830 -0.311 33.651 1.00 95.56 90 ASN A N 1
ATOM 724 C CA . ASN A 1 90 ? -16.917 0.522 32.452 1.00 95.56 90 ASN A CA 1
ATOM 725 C C . ASN A 1 90 ? -15.715 1.457 32.287 1.00 95.56 90 ASN A C 1
ATOM 727 O O . ASN A 1 90 ? -15.337 1.767 31.157 1.00 95.56 90 ASN A O 1
ATOM 731 N N . LYS A 1 91 ? -15.118 1.941 33.386 1.00 95.81 91 LYS A N 1
ATOM 732 C CA . LYS A 1 91 ? -13.899 2.754 33.316 1.00 95.81 91 LYS A CA 1
ATOM 733 C C . LYS A 1 91 ? -12.737 1.935 32.749 1.00 95.81 91 LYS A C 1
ATOM 735 O O . LYS A 1 91 ? -12.109 2.397 31.799 1.00 95.81 91 LYS A O 1
ATOM 740 N N . ALA A 1 92 ? -12.527 0.720 33.259 1.00 94.88 92 ALA A N 1
ATOM 741 C CA . ALA A 1 92 ? -11.487 -0.184 32.768 1.00 94.88 92 ALA A CA 1
ATOM 742 C C . ALA A 1 92 ? -11.690 -0.545 31.284 1.00 94.88 92 ALA A C 1
ATOM 744 O O . ALA A 1 92 ? -10.756 -0.446 30.493 1.00 94.88 92 ALA A O 1
ATOM 745 N N . LEU A 1 93 ? -12.922 -0.867 30.869 1.00 94.94 93 LEU A N 1
ATOM 746 C CA . LEU A 1 93 ? -13.236 -1.134 29.458 1.00 94.94 93 LEU A CA 1
ATOM 747 C C . LEU A 1 93 ? -12.958 0.076 28.556 1.00 94.94 93 LEU A C 1
ATOM 749 O O . LEU A 1 93 ? -12.417 -0.070 27.463 1.00 94.94 93 LEU A O 1
ATOM 753 N N . ARG A 1 94 ? -13.291 1.293 29.002 1.00 94.25 94 ARG A N 1
ATOM 754 C CA . ARG A 1 94 ? -13.007 2.520 28.239 1.00 94.25 94 ARG A CA 1
ATOM 755 C C . ARG A 1 94 ? -11.512 2.791 28.104 1.00 94.25 94 ARG A C 1
ATOM 757 O O . ARG A 1 94 ? -11.096 3.293 27.064 1.00 94.25 94 ARG A O 1
ATOM 764 N N . GLU A 1 95 ? -10.725 2.498 29.135 1.00 96.38 95 GLU A N 1
ATOM 765 C CA . GLU A 1 95 ? -9.263 2.589 29.072 1.00 96.38 95 GLU A CA 1
ATOM 766 C C . GLU A 1 95 ? -8.704 1.579 28.061 1.00 96.38 95 GLU A C 1
ATOM 768 O O . GLU A 1 95 ? -7.987 1.989 27.151 1.00 96.38 95 GLU A O 1
ATOM 773 N N . GLN A 1 96 ? -9.155 0.321 28.093 1.00 94.88 96 GLN A N 1
ATOM 774 C CA . GLN A 1 96 ? -8.764 -0.693 27.101 1.00 94.88 96 GLN A CA 1
ATOM 775 C C . GLN A 1 96 ? -9.137 -0.302 25.663 1.00 94.88 96 GLN A C 1
ATOM 777 O O . GLN A 1 96 ? -8.341 -0.467 24.739 1.00 94.88 96 GLN A O 1
ATOM 782 N N . ILE A 1 97 ? -10.339 0.246 25.458 1.00 95.44 97 ILE A N 1
ATOM 783 C CA . ILE A 1 97 ? -10.787 0.745 24.150 1.00 95.44 97 ILE A CA 1
ATOM 784 C C . ILE A 1 97 ? -9.862 1.860 23.653 1.00 95.44 97 ILE A C 1
ATOM 786 O O . ILE A 1 97 ? -9.446 1.834 22.494 1.00 95.44 97 ILE A O 1
ATOM 790 N N . LYS A 1 98 ? -9.513 2.824 24.516 1.00 96.25 98 LYS A N 1
ATOM 791 C CA . LYS A 1 98 ? -8.585 3.910 24.166 1.00 96.25 98 LYS A CA 1
ATOM 792 C C . LYS A 1 98 ? -7.204 3.372 23.804 1.00 96.25 98 LYS A C 1
ATOM 794 O O . LYS A 1 98 ? -6.667 3.746 22.765 1.00 96.25 98 LYS A O 1
ATOM 799 N N . GLU A 1 99 ? -6.659 2.470 24.615 1.00 96.44 99 GLU A N 1
ATOM 800 C CA . GLU A 1 99 ? -5.354 1.853 24.366 1.00 96.44 99 GLU A CA 1
ATOM 801 C C . GLU A 1 99 ? -5.322 1.103 23.031 1.00 96.44 99 GLU A C 1
ATOM 803 O O . GLU A 1 99 ? -4.388 1.282 22.247 1.00 96.44 99 GLU A O 1
ATOM 808 N N . LYS A 1 100 ? -6.368 0.329 22.717 1.00 95.25 100 LYS A N 1
ATOM 809 C CA . LYS A 1 100 ? -6.500 -0.349 21.420 1.00 95.25 100 LYS A CA 1
ATOM 810 C C . LYS A 1 100 ? -6.591 0.636 20.260 1.00 95.25 100 LYS A C 1
ATOM 812 O O . LYS A 1 100 ? -5.887 0.463 19.269 1.00 95.25 100 LYS A O 1
ATOM 817 N N . GLN A 1 101 ? -7.401 1.687 20.384 1.00 95.88 101 GLN A N 1
ATOM 818 C CA . GLN A 1 101 ? -7.512 2.722 19.353 1.00 95.88 101 GLN A CA 1
ATOM 819 C C . GLN A 1 101 ? -6.174 3.424 19.097 1.00 95.88 101 GLN A C 1
ATOM 821 O O . GLN A 1 101 ? -5.814 3.659 17.943 1.00 95.88 101 GLN A O 1
ATOM 826 N N . ASP A 1 102 ? -5.421 3.749 20.146 1.00 97.00 102 ASP A N 1
ATOM 827 C CA . ASP A 1 102 ? -4.134 4.430 20.006 1.00 97.00 102 ASP A CA 1
ATOM 828 C C . ASP A 1 102 ? -3.025 3.497 19.506 1.00 97.00 102 ASP A C 1
ATOM 830 O O . ASP A 1 102 ? -2.204 3.914 18.684 1.00 97.00 102 ASP A O 1
ATOM 834 N N . SER A 1 103 ? -3.029 2.228 19.923 1.00 95.75 103 SER A N 1
ATOM 835 C CA . SER A 1 103 ? -2.174 1.185 19.346 1.00 95.75 103 SER A CA 1
ATOM 836 C C . SER A 1 103 ? -2.431 1.037 17.845 1.00 95.75 103 SER A C 1
ATOM 838 O O . SER A 1 103 ? -1.501 1.134 17.043 1.00 95.75 103 SER A O 1
ATOM 840 N N . PHE A 1 104 ? -3.702 0.927 17.448 1.00 97.00 104 PHE A N 1
ATOM 841 C CA . PHE A 1 104 ? -4.100 0.796 16.050 1.00 97.00 104 PHE A CA 1
ATOM 842 C C . PHE A 1 104 ? -3.666 1.998 15.199 1.00 97.00 104 PHE A C 1
ATOM 844 O O . PHE A 1 104 ? -3.138 1.814 14.105 1.00 97.00 104 PHE A O 1
ATOM 851 N N . LYS A 1 105 ? -3.804 3.237 15.698 1.00 96.06 105 LYS A N 1
ATOM 852 C CA . LYS A 1 105 ? -3.311 4.441 14.995 1.00 96.06 105 LYS A CA 1
ATOM 853 C C . LYS A 1 105 ? -1.800 4.402 14.769 1.00 96.06 105 LYS A C 1
ATOM 855 O O . LYS A 1 105 ? -1.337 4.721 13.674 1.00 96.06 105 LYS A O 1
ATOM 860 N N . LYS A 1 106 ? -1.029 4.023 15.795 1.00 97.12 106 LYS A N 1
ATOM 861 C CA . LYS A 1 106 ? 0.436 3.911 15.694 1.00 97.12 106 LYS A CA 1
ATOM 862 C C . LYS A 1 106 ? 0.832 2.832 14.694 1.00 97.12 106 LYS A C 1
ATOM 864 O O . LYS A 1 106 ? 1.749 3.036 13.899 1.00 97.12 106 LYS A O 1
ATOM 869 N N . GLU A 1 107 ? 0.130 1.704 14.711 1.00 95.12 107 GLU A N 1
ATOM 870 C CA . GLU A 1 107 ? 0.354 0.623 13.762 1.00 95.12 107 GLU A CA 1
ATOM 871 C C . GLU A 1 107 ? -0.002 1.050 12.330 1.00 95.12 107 GLU A C 1
ATOM 873 O O . GLU A 1 107 ? 0.792 0.845 11.417 1.00 95.12 107 GLU A O 1
ATOM 878 N N . GLU A 1 108 ? -1.142 1.713 12.115 1.00 94.81 108 GLU A N 1
ATOM 879 C CA . GLU A 1 108 ? -1.536 2.264 10.811 1.00 94.81 108 GLU A CA 1
ATOM 880 C C . GLU A 1 108 ? -0.478 3.237 10.272 1.00 94.81 108 GLU A C 1
ATOM 882 O O . GLU A 1 108 ? -0.091 3.151 9.103 1.00 94.81 108 GLU A O 1
ATOM 887 N N . GLU A 1 109 ? 0.035 4.140 11.109 1.00 95.31 109 GLU A N 1
ATOM 888 C CA . GLU A 1 109 ? 1.085 5.071 10.700 1.00 95.31 109 GLU A CA 1
ATOM 889 C C . GLU A 1 109 ? 2.381 4.342 10.321 1.00 95.31 109 GLU A C 1
ATOM 891 O O . GLU A 1 109 ? 2.989 4.650 9.288 1.00 95.31 109 GLU A O 1
ATOM 896 N N . LYS A 1 110 ? 2.790 3.352 11.121 1.00 95.88 110 LYS A N 1
ATOM 897 C CA . LYS A 1 110 ? 3.966 2.521 10.844 1.00 95.88 110 LYS A CA 1
ATOM 898 C C . LYS A 1 110 ? 3.810 1.767 9.522 1.00 95.88 110 LYS A C 1
ATOM 900 O O . LYS A 1 110 ? 4.682 1.882 8.665 1.00 95.88 110 LYS A O 1
ATOM 905 N N . ASN A 1 111 ? 2.679 1.095 9.316 1.00 94.00 111 ASN A N 1
ATOM 906 C CA . ASN A 1 111 ? 2.375 0.355 8.090 1.00 94.00 111 ASN A CA 1
ATOM 907 C C . ASN A 1 111 ? 2.419 1.263 6.848 1.00 94.00 111 ASN A C 1
ATOM 909 O O . ASN A 1 111 ? 3.012 0.903 5.831 1.00 94.00 111 ASN A O 1
ATOM 913 N N . ARG A 1 112 ? 1.854 2.477 6.930 1.00 93.06 112 ARG A N 1
ATOM 914 C CA . ARG A 1 112 ? 1.917 3.460 5.833 1.00 93.06 112 ARG A CA 1
ATOM 915 C C . ARG A 1 112 ? 3.350 3.887 5.521 1.00 93.06 112 ARG A C 1
ATOM 917 O O . ARG A 1 112 ? 3.716 4.008 4.349 1.00 93.06 112 ARG A O 1
ATOM 924 N N . LYS A 1 113 ? 4.161 4.144 6.554 1.00 95.12 113 LYS A N 1
ATOM 925 C CA . LYS A 1 113 ? 5.576 4.512 6.388 1.00 95.12 113 LYS A CA 1
ATOM 926 C C . LYS A 1 113 ? 6.369 3.368 5.765 1.00 95.12 113 LYS A C 1
ATOM 928 O O . LYS A 1 113 ? 7.082 3.605 4.797 1.00 95.12 113 LYS A O 1
ATOM 933 N N . GLU A 1 114 ? 6.203 2.145 6.256 1.00 95.00 114 GLU A N 1
ATOM 934 C CA . GLU A 1 114 ? 6.875 0.959 5.719 1.00 95.00 114 GLU A CA 1
ATOM 935 C C . GLU A 1 114 ? 6.496 0.701 4.261 1.00 95.00 114 GLU A C 1
ATOM 937 O O . GLU A 1 114 ? 7.378 0.495 3.430 1.00 95.00 114 GLU A O 1
ATOM 942 N N . PHE A 1 115 ? 5.215 0.804 3.907 1.00 95.69 115 PHE A N 1
ATOM 943 C CA . PHE A 1 115 ? 4.790 0.661 2.518 1.00 95.69 115 PHE A CA 1
ATOM 944 C C . PHE A 1 115 ? 5.436 1.721 1.614 1.00 95.69 115 PHE A C 1
ATOM 946 O O . PHE A 1 115 ? 5.999 1.409 0.564 1.00 95.69 115 PHE A O 1
ATOM 953 N N . LYS A 1 116 ? 5.440 2.988 2.036 1.00 91.44 116 LYS A N 1
ATOM 954 C CA . LYS A 1 116 ? 6.046 4.066 1.247 1.00 91.44 116 LYS A CA 1
ATOM 955 C C . LYS A 1 116 ? 7.562 3.910 1.101 1.00 91.44 116 LYS A C 1
ATOM 957 O O . LYS A 1 116 ? 8.089 4.049 -0.003 1.00 91.44 116 LYS A O 1
ATOM 962 N N . GLU A 1 117 ? 8.263 3.675 2.202 1.00 91.62 117 GLU A N 1
ATOM 963 C CA . GLU A 1 117 ? 9.726 3.708 2.257 1.00 91.62 117 GLU A CA 1
ATOM 964 C C . GLU A 1 117 ? 10.358 2.388 1.806 1.00 91.62 117 GLU A C 1
ATOM 966 O O . GLU A 1 117 ? 11.304 2.397 1.022 1.00 91.62 117 GLU A O 1
ATOM 971 N N . ASN A 1 118 ? 9.815 1.251 2.233 1.00 91.81 118 ASN A N 1
ATOM 972 C CA . ASN A 1 118 ? 10.446 -0.048 1.999 1.00 91.81 118 ASN A CA 1
ATOM 973 C C . ASN A 1 118 ? 9.898 -0.754 0.759 1.00 91.81 118 ASN A C 1
ATOM 975 O O . ASN A 1 118 ? 10.623 -1.538 0.147 1.00 91.81 118 ASN A O 1
ATOM 979 N N . VAL A 1 119 ? 8.652 -0.468 0.363 1.00 93.25 119 VAL A N 1
ATOM 980 C CA . VAL A 1 119 ? 8.037 -1.076 -0.827 1.00 93.25 119 VAL A CA 1
ATOM 981 C C . VAL A 1 119 ? 8.129 -0.126 -2.019 1.00 93.25 119 VAL A C 1
ATOM 983 O O . VAL A 1 119 ? 8.871 -0.396 -2.963 1.00 93.25 119 VAL A O 1
ATOM 986 N N . LEU A 1 120 ? 7.446 1.024 -1.974 1.00 91.69 120 LEU A N 1
ATOM 987 C CA . LEU A 1 120 ? 7.329 1.904 -3.144 1.00 91.69 120 LEU A CA 1
ATOM 988 C C . LEU A 1 120 ? 8.657 2.553 -3.545 1.00 91.69 120 LEU A C 1
ATOM 990 O O . LEU A 1 120 ? 8.998 2.587 -4.728 1.00 91.69 120 LEU A O 1
ATOM 994 N N . LYS A 1 121 ? 9.426 3.095 -2.591 1.00 92.31 121 LYS A N 1
ATOM 995 C CA . LYS A 1 121 ? 10.728 3.700 -2.923 1.00 92.31 121 LYS A CA 1
ATOM 996 C C . LYS A 1 121 ? 11.727 2.667 -3.425 1.00 92.31 121 LYS A C 1
ATOM 998 O O . LYS A 1 121 ? 12.438 2.959 -4.384 1.00 92.31 121 LYS A O 1
ATOM 1003 N N . LYS A 1 122 ? 11.764 1.477 -2.819 1.00 93.19 122 LYS A N 1
ATOM 1004 C CA . LYS A 1 122 ? 12.639 0.384 -3.258 1.00 93.19 122 LYS A CA 1
ATOM 1005 C C . LYS A 1 122 ? 12.338 -0.007 -4.705 1.00 93.19 122 LYS A C 1
ATOM 1007 O O . LYS A 1 122 ? 13.237 0.048 -5.536 1.00 93.19 122 LYS A O 1
ATOM 1012 N N . LYS A 1 123 ? 11.068 -0.265 -5.025 1.00 90.31 123 LYS A N 1
ATOM 1013 C CA . LYS A 1 123 ? 10.629 -0.615 -6.384 1.00 90.31 123 LYS A CA 1
ATOM 1014 C C . LYS A 1 123 ? 10.937 0.472 -7.409 1.00 90.31 123 LYS A C 1
ATOM 1016 O O . LYS A 1 123 ? 11.448 0.192 -8.487 1.00 90.31 123 LYS A O 1
ATOM 1021 N N . ASN A 1 124 ? 10.715 1.736 -7.056 1.00 90.00 124 ASN A N 1
ATOM 1022 C CA . ASN A 1 124 ? 11.082 2.845 -7.937 1.00 90.00 124 ASN A CA 1
ATOM 1023 C C . ASN A 1 124 ? 12.597 2.958 -8.154 1.00 90.00 124 ASN A C 1
ATOM 1025 O O . ASN A 1 124 ? 13.025 3.301 -9.254 1.00 90.00 124 ASN A O 1
ATOM 1029 N N . LYS A 1 125 ? 13.412 2.682 -7.131 1.00 91.81 125 LYS A N 1
ATOM 1030 C CA . LYS A 1 125 ? 14.872 2.682 -7.262 1.00 91.81 125 LYS A CA 1
ATOM 1031 C C . LYS A 1 125 ? 15.345 1.551 -8.180 1.00 91.81 125 LYS A C 1
ATOM 1033 O O . LYS A 1 125 ? 16.124 1.819 -9.089 1.00 91.81 125 LYS A O 1
ATOM 1038 N N . GLU A 1 126 ? 14.821 0.341 -7.998 1.00 91.19 126 GLU A N 1
ATOM 1039 C CA . GLU A 1 126 ? 15.094 -0.818 -8.864 1.00 91.19 126 GLU A CA 1
ATOM 1040 C C . GLU A 1 126 ? 14.743 -0.509 -10.327 1.00 91.19 126 GLU A C 1
ATOM 1042 O O . GLU A 1 126 ? 15.563 -0.703 -11.225 1.00 91.19 126 GLU A O 1
ATOM 1047 N N . PHE A 1 127 ? 13.569 0.081 -10.568 1.00 92.50 127 PHE A N 1
ATOM 1048 C CA . PHE A 1 127 ? 13.151 0.510 -11.901 1.00 92.50 127 PHE A CA 1
ATOM 1049 C C . PHE A 1 127 ? 14.099 1.554 -12.515 1.00 92.50 127 PHE A C 1
ATOM 1051 O O . PHE A 1 127 ? 14.469 1.462 -13.688 1.00 92.50 127 PHE A O 1
ATOM 1058 N N . GLN A 1 128 ? 14.525 2.549 -11.733 1.00 88.38 128 GLN A N 1
ATOM 1059 C CA . GLN A 1 128 ? 15.466 3.572 -12.198 1.00 88.38 128 GLN A CA 1
ATOM 1060 C C . GLN A 1 128 ? 16.834 2.992 -12.553 1.00 88.38 128 GLN A C 1
ATOM 1062 O O . GLN A 1 128 ? 17.434 3.411 -13.544 1.00 88.38 128 GLN A O 1
ATOM 1067 N N . GLU A 1 129 ? 17.344 2.065 -11.748 1.00 92.19 129 GLU A N 1
ATOM 1068 C CA . GLU A 1 129 ? 18.614 1.389 -12.008 1.00 92.19 129 GLU A CA 1
ATOM 1069 C C . GLU A 1 129 ? 18.516 0.530 -13.271 1.00 92.19 129 GLU A C 1
ATOM 1071 O O . GLU A 1 129 ? 19.349 0.681 -14.164 1.00 92.19 129 GLU A O 1
ATOM 1076 N N . ALA A 1 130 ? 17.440 -0.246 -13.423 1.00 90.88 130 ALA A N 1
ATOM 1077 C CA . ALA A 1 130 ? 17.179 -1.030 -14.627 1.00 90.88 130 ALA A CA 1
ATOM 1078 C C . ALA A 1 130 ? 17.089 -0.153 -15.889 1.00 90.88 130 ALA A C 1
ATOM 1080 O O . ALA A 1 130 ? 17.712 -0.458 -16.908 1.00 90.88 130 ALA A O 1
ATOM 1081 N N . MET A 1 131 ? 16.383 0.983 -15.821 1.00 87.88 131 MET A N 1
ATOM 1082 C CA . MET A 1 131 ? 16.320 1.941 -16.930 1.00 87.88 131 MET A CA 1
ATOM 1083 C C . MET A 1 131 ? 17.689 2.537 -17.260 1.00 87.88 131 MET A C 1
ATOM 1085 O O . MET A 1 131 ? 18.042 2.648 -18.433 1.00 87.88 131 MET A O 1
ATOM 1089 N N . LYS A 1 132 ? 18.483 2.915 -16.252 1.00 88.19 132 LYS A N 1
ATOM 1090 C CA . LYS A 1 132 ? 19.839 3.442 -16.472 1.00 88.19 132 LYS A CA 1
ATOM 1091 C C . LYS A 1 132 ? 20.734 2.414 -17.159 1.00 88.19 132 LYS A C 1
ATOM 1093 O O . LYS A 1 132 ? 21.479 2.791 -18.060 1.00 88.19 132 LYS A O 1
ATOM 1098 N N . THR A 1 133 ? 20.657 1.149 -16.755 1.00 89.56 133 THR A N 1
ATOM 1099 C CA . THR A 1 133 ? 21.428 0.056 -17.358 1.00 89.56 133 THR A CA 1
ATOM 1100 C C . THR A 1 133 ? 21.047 -0.147 -18.821 1.00 89.56 133 THR A C 1
ATOM 1102 O O . THR A 1 133 ? 21.916 -0.028 -19.679 1.00 89.56 133 THR A O 1
ATOM 1105 N N . ARG A 1 134 ? 19.750 -0.278 -19.131 1.00 86.81 134 ARG A N 1
ATOM 1106 C CA . ARG A 1 134 ? 19.253 -0.387 -20.518 1.00 86.81 134 ARG A CA 1
ATOM 1107 C C . ARG A 1 134 ? 19.719 0.769 -21.404 1.00 86.81 134 ARG A C 1
ATOM 1109 O O . ARG A 1 134 ? 20.128 0.577 -22.543 1.00 86.81 134 ARG A O 1
ATOM 1116 N N . MET A 1 135 ? 19.689 1.989 -20.868 1.00 83.06 135 MET A N 1
ATOM 1117 C CA . MET A 1 135 ? 20.135 3.179 -21.596 1.00 83.06 135 MET A CA 1
ATOM 1118 C C . MET A 1 135 ? 21.647 3.180 -21.837 1.00 83.06 135 MET A C 1
ATOM 1120 O O . MET A 1 135 ? 22.092 3.625 -22.893 1.00 83.06 135 MET A O 1
ATOM 1124 N N . LYS A 1 136 ? 22.448 2.699 -20.878 1.00 86.75 136 LYS A N 1
ATOM 1125 C CA . LYS A 1 136 ? 23.897 2.546 -21.060 1.00 86.75 136 LYS A CA 1
ATOM 1126 C C . LYS A 1 136 ? 24.213 1.497 -22.122 1.00 86.75 136 LYS A C 1
ATOM 1128 O O . LYS A 1 136 ? 25.018 1.794 -22.994 1.00 86.75 136 LYS A O 1
ATOM 1133 N N . GLU A 1 137 ? 23.546 0.346 -22.077 1.00 85.94 137 GLU A N 1
ATOM 1134 C CA . GLU A 1 137 ? 23.704 -0.741 -23.053 1.00 85.94 137 GLU A CA 1
ATOM 1135 C C . GLU A 1 137 ? 23.375 -0.279 -24.476 1.00 85.94 137 GLU A C 1
ATOM 1137 O O . GLU A 1 137 ? 24.142 -0.531 -25.404 1.00 85.94 137 GLU A O 1
ATOM 1142 N N . MET A 1 138 ? 22.280 0.469 -24.645 1.00 83.38 138 MET A N 1
ATOM 1143 C CA . MET A 1 138 ? 21.924 1.047 -25.941 1.00 83.38 138 MET A CA 1
ATOM 1144 C C . MET A 1 138 ? 22.990 2.035 -26.426 1.00 83.38 138 MET A C 1
ATOM 1146 O O . MET A 1 138 ? 23.411 1.967 -27.572 1.00 83.38 138 MET A O 1
ATOM 1150 N N . LYS A 1 139 ? 23.487 2.928 -25.558 1.00 80.75 139 LYS A N 1
ATOM 1151 C CA . LYS A 1 139 ? 24.549 3.876 -25.941 1.00 80.75 139 LYS A CA 1
ATOM 1152 C C . LYS A 1 139 ? 25.864 3.194 -26.297 1.00 80.75 139 LYS A C 1
ATOM 1154 O O . LYS A 1 139 ? 26.539 3.670 -27.198 1.00 80.75 139 LYS A O 1
ATOM 1159 N N . SER A 1 140 ? 26.252 2.132 -25.589 1.00 84.38 140 SER A N 1
ATOM 1160 C CA . SER A 1 140 ? 27.499 1.417 -25.881 1.00 84.38 140 SER A CA 1
ATOM 1161 C C . SER A 1 140 ? 27.479 0.713 -27.233 1.00 84.38 140 SER A C 1
ATOM 1163 O O . SER A 1 140 ? 28.539 0.558 -27.817 1.00 84.38 140 SER A O 1
ATOM 1165 N N . LYS A 1 141 ? 26.303 0.330 -27.750 1.00 80.12 141 LYS A N 1
ATOM 1166 C CA . LYS A 1 141 ? 26.179 -0.309 -29.071 1.00 80.12 141 LYS A CA 1
ATOM 1167 C C . LYS A 1 141 ? 26.508 0.612 -30.250 1.00 80.12 141 LYS A C 1
ATOM 1169 O O . LYS A 1 141 ? 26.798 0.105 -31.320 1.00 80.12 141 LYS A O 1
ATOM 1174 N N . TYR A 1 142 ? 26.456 1.929 -30.054 1.00 72.69 142 TYR A N 1
ATOM 1175 C CA . TYR A 1 142 ? 26.685 2.931 -31.107 1.00 72.69 142 TYR A CA 1
ATOM 1176 C C . TYR A 1 142 ? 27.746 3.957 -30.698 1.00 72.69 142 TYR A C 1
ATOM 1178 O O . TYR A 1 142 ? 27.746 5.087 -31.178 1.00 72.69 142 TYR A O 1
ATOM 1186 N N . LYS A 1 143 ? 28.601 3.595 -29.737 1.00 64.44 143 LYS A N 1
ATOM 1187 C CA . LYS A 1 143 ? 29.777 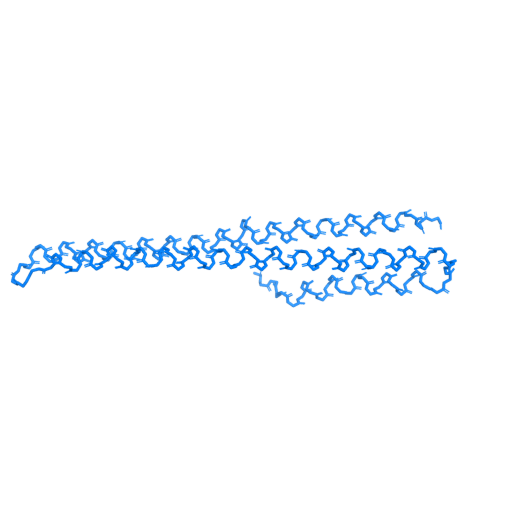4.373 -29.350 1.00 64.44 143 LYS A CA 1
ATOM 1188 C C . LYS A 1 143 ? 30.980 3.821 -30.121 1.00 64.44 143 LYS A C 1
ATOM 1190 O O . LYS A 1 143 ? 31.818 3.156 -29.525 1.00 64.44 143 LYS A O 1
ATOM 1195 N N . ASP A 1 144 ? 31.008 4.103 -31.418 1.00 49.03 144 ASP A N 1
ATOM 1196 C CA . ASP A 1 144 ? 32.223 4.125 -32.238 1.00 49.03 144 ASP A CA 1
ATOM 1197 C C . ASP A 1 144 ? 32.441 5.568 -32.711 1.00 49.03 144 ASP A C 1
ATOM 1199 O O . ASP A 1 144 ? 31.475 6.166 -33.243 1.00 49.03 144 ASP A O 1
#

Organism: Bacteriovorax stolpii (NCBI:txid960)

pLDDT: mean 82.84, std 18.27, range [35.16, 97.25]

Radius of gyration: 26.2 Å; chains: 1; bounding box: 58×24×79 Å

Secondary structure (DSSP, 8-state):
----HHHHHHHHHHHHHHHHHHSSSS--HHHHHHHHHHHHHHHHHHHHHHHHHHHHHHHHHHHHHHHHHHHHHHHHHHHTT--TT-HHHHHHHHHHHHHHHHHHHHHHHHHHHHIIIIIIHHHHHHHHHHHHHHHHHHHHTT--

Sequence (144 aa):
MTISLGALRNAIFTLVLLMGSAMTFAADDQVKEDVAKFSKE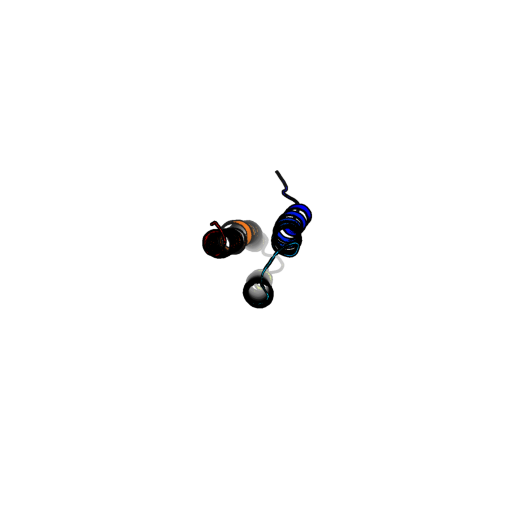CSKFREDHIQEMRDLHVKHINEMYDRKLANVRELEELYKQLKPGDKTHNKALREQIKEKQDSFKKEEEKNRKEFKENVLKKKNKEFQEAMKTRMKEMKSKYKD